Protein AF-A0A938AUF4-F1 (afdb_monomer_lite)

pLDDT: mean 85.28, std 13.62, range [56.56, 97.94]

Foldseek 3Di:
DAQPPPRDDDDPPDQADPVPRHGSDPPDDPPVPD

Sequence (34 aa):
MKCPKCGHENREEAGFCVQCARPLVVELLCPECG

Radius of gyration: 11.05 Å; chains: 1; bounding box: 21×15×30 Å

Secondary structure (DSSP, 8-state):
-B-TTT--B--TT-SB-TTT--BSS-----TT--

Structure (mmCIF, N/CA/C/O backbone):
data_AF-A0A938AUF4-F1
#
_entry.id   AF-A0A938AUF4-F1
#
loop_
_atom_site.group_PDB
_atom_site.id
_atom_site.type_symbol
_atom_site.label_atom_id
_atom_site.label_alt_id
_atom_site.label_comp_id
_atom_site.label_asym_id
_atom_site.label_entity_id
_atom_site.label_seq_id
_atom_site.pdbx_PDB_ins_code
_atom_site.Cartn_x
_atom_site.Cartn_y
_atom_site.Cartn_z
_atom_site.occupancy
_atom_site.B_iso_or_equiv
_atom_site.auth_seq_id
_atom_site.auth_comp_id
_atom_site.auth_asym_id
_atom_site.auth_atom_id
_atom_site.pdbx_PDB_model_num
ATOM 1 N N . MET A 1 1 ? 4.783 -3.614 6.936 1.00 87.81 1 MET A N 1
ATOM 2 C CA . MET A 1 1 ? 4.646 -2.215 6.471 1.00 87.81 1 MET A CA 1
ATOM 3 C C . MET A 1 1 ? 3.297 -1.607 6.848 1.00 87.81 1 MET A C 1
ATOM 5 O O . MET A 1 1 ? 2.249 -2.216 6.656 1.00 87.81 1 MET A O 1
ATOM 9 N N . LYS A 1 2 ? 3.297 -0.384 7.377 1.00 94.06 2 LYS A N 1
ATOM 10 C CA . LYS A 1 2 ? 2.059 0.315 7.735 1.00 94.06 2 LYS A CA 1
ATOM 11 C C . LYS A 1 2 ? 1.485 1.038 6.518 1.00 94.06 2 LYS A C 1
ATOM 13 O O . LYS A 1 2 ? 2.192 1.799 5.866 1.00 94.06 2 LYS A O 1
ATOM 18 N N . CYS A 1 3 ? 0.206 0.827 6.221 1.00 94.81 3 CYS A N 1
ATOM 19 C CA . CYS A 1 3 ? -0.471 1.509 5.126 1.00 94.81 3 CYS A CA 1
ATOM 20 C C . CYS A 1 3 ? -0.523 3.019 5.412 1.00 94.81 3 CYS A C 1
ATOM 22 O O . CYS A 1 3 ? -1.140 3.416 6.404 1.00 94.81 3 CYS A O 1
ATOM 24 N N . PRO A 1 4 ? 0.020 3.880 4.534 1.00 90.62 4 PRO A N 1
ATOM 25 C CA . PRO A 1 4 ? 0.024 5.324 4.762 1.00 90.62 4 PRO A CA 1
ATOM 26 C C . PRO A 1 4 ? -1.372 5.952 4.653 1.00 90.62 4 PRO A C 1
ATOM 28 O O . PRO A 1 4 ? -1.562 7.097 5.047 1.00 90.62 4 PRO A O 1
ATOM 31 N N . LYS A 1 5 ? -2.367 5.227 4.115 1.00 93.62 5 LYS A N 1
ATOM 32 C CA . LYS A 1 5 ? -3.737 5.739 3.974 1.00 93.62 5 LYS A CA 1
ATOM 33 C C . LYS A 1 5 ? -4.637 5.425 5.157 1.00 93.62 5 LYS A C 1
ATOM 35 O O . LYS A 1 5 ? -5.335 6.317 5.622 1.00 93.62 5 LYS A O 1
ATOM 40 N N . CYS A 1 6 ? -4.698 4.160 5.564 1.00 96.69 6 CYS A N 1
ATOM 41 C CA . CYS A 1 6 ? -5.626 3.713 6.606 1.00 96.69 6 CYS A CA 1
ATOM 42 C C . CYS A 1 6 ? -4.926 3.319 7.910 1.00 96.69 6 CYS A C 1
ATOM 44 O O . CYS A 1 6 ? -5.599 3.077 8.903 1.00 96.69 6 CYS A O 1
ATOM 46 N N . GLY A 1 7 ? -3.593 3.241 7.923 1.00 95.75 7 GLY A N 1
ATOM 47 C CA . GLY A 1 7 ? -2.818 2.885 9.109 1.00 95.75 7 GLY A CA 1
ATOM 48 C C . GLY A 1 7 ? -2.739 1.388 9.415 1.00 95.75 7 GLY A C 1
ATOM 49 O O . GLY A 1 7 ? -2.088 1.034 10.393 1.00 95.75 7 GLY A O 1
ATOM 50 N N . HIS A 1 8 ? -3.346 0.517 8.602 1.00 97.38 8 HIS A N 1
ATOM 51 C CA . HIS A 1 8 ? -3.290 -0.936 8.796 1.00 97.38 8 HIS A CA 1
ATOM 52 C C . HIS A 1 8 ? -1.881 -1.498 8.598 1.00 97.38 8 HIS A C 1
ATOM 54 O O . HIS A 1 8 ? -1.174 -1.091 7.673 1.00 97.38 8 HIS A O 1
ATOM 60 N N . GLU A 1 9 ? -1.492 -2.469 9.414 1.00 97.56 9 GLU A N 1
ATOM 61 C CA . GLU A 1 9 ? -0.225 -3.175 9.255 1.00 97.56 9 GLU A CA 1
ATOM 62 C C . GLU A 1 9 ? -0.361 -4.315 8.242 1.00 97.56 9 GLU A C 1
ATOM 64 O O . GLU A 1 9 ? -1.198 -5.196 8.380 1.00 97.56 9 GLU A O 1
ATOM 69 N N . ASN A 1 10 ? 0.456 -4.279 7.194 1.00 95.50 10 ASN A N 1
ATOM 70 C CA . ASN A 1 10 ? 0.494 -5.270 6.124 1.00 95.50 10 ASN A CA 1
ATOM 71 C C . ASN A 1 10 ? 1.856 -5.981 6.114 1.00 95.50 10 ASN A C 1
ATOM 73 O O . ASN A 1 10 ? 2.846 -5.434 6.605 1.00 95.50 10 ASN A O 1
ATOM 77 N N . ARG A 1 11 ? 1.926 -7.181 5.528 1.00 94.81 11 ARG A N 1
ATOM 78 C CA . ARG A 1 11 ? 3.190 -7.921 5.319 1.00 94.81 11 ARG A CA 1
ATOM 79 C C . ARG A 1 11 ? 4.126 -7.138 4.414 1.00 94.81 11 ARG A C 1
ATOM 81 O O . ARG A 1 11 ? 3.618 -6.556 3.475 1.00 94.81 11 ARG A O 1
ATOM 88 N N . GLU A 1 12 ? 5.437 -7.170 4.652 1.00 88.81 12 GLU A N 1
ATOM 89 C CA . GLU A 1 12 ? 6.447 -6.362 3.931 1.00 88.81 12 GLU A CA 1
ATOM 90 C C . GLU A 1 12 ? 6.499 -6.563 2.407 1.00 88.81 12 GLU A C 1
ATOM 92 O O . GLU A 1 12 ? 6.906 -5.664 1.682 1.00 88.81 12 GLU A O 1
ATOM 97 N N . GLU A 1 13 ? 6.043 -7.710 1.919 1.00 86.81 13 GLU A N 1
ATOM 98 C CA . GLU A 1 13 ? 5.952 -8.047 0.492 1.00 86.81 13 GLU A CA 1
ATOM 99 C C . GLU A 1 13 ? 4.598 -7.683 -0.149 1.00 86.81 13 GLU A C 1
ATOM 101 O O . GLU A 1 13 ? 4.388 -7.899 -1.342 1.00 86.81 13 GLU A O 1
ATOM 106 N N . ALA A 1 14 ? 3.642 -7.155 0.624 1.00 92.06 14 ALA A N 1
ATOM 107 C CA . ALA A 1 14 ? 2.308 -6.857 0.118 1.00 92.06 14 ALA A CA 1
ATOM 108 C C . ALA A 1 14 ? 2.334 -5.672 -0.864 1.00 92.06 14 ALA A C 1
ATOM 110 O O . ALA A 1 14 ? 2.656 -4.545 -0.490 1.00 92.06 14 ALA A O 1
ATOM 111 N N . GLY A 1 15 ? 1.905 -5.907 -2.108 1.00 90.19 15 GLY A N 1
ATOM 112 C CA . GLY A 1 15 ? 1.737 -4.842 -3.106 1.00 90.19 15 GLY A CA 1
ATOM 113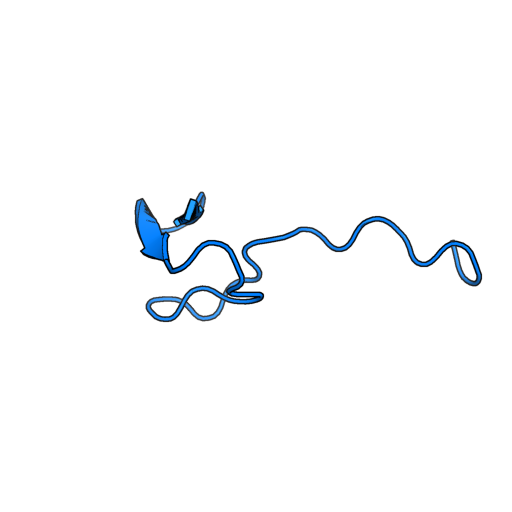 C C . GLY A 1 15 ? 0.556 -3.910 -2.807 1.00 90.19 15 GLY A C 1
ATOM 114 O O . GLY A 1 15 ? 0.621 -2.712 -3.077 1.00 90.19 15 GLY A O 1
ATOM 115 N N . PHE A 1 16 ? -0.502 -4.434 -2.177 1.00 93.75 16 PHE A N 1
ATOM 116 C CA . PHE A 1 16 ? -1.727 -3.702 -1.839 1.00 93.75 16 PHE A CA 1
ATOM 117 C C . PHE A 1 16 ? -2.126 -3.908 -0.376 1.00 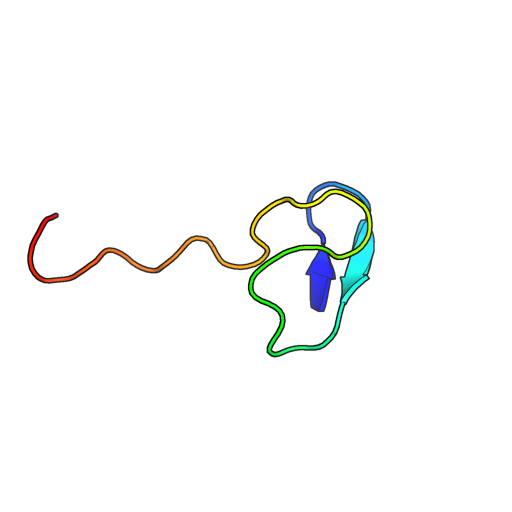93.75 16 PHE A C 1
ATOM 119 O O . PHE A 1 16 ? -1.850 -4.942 0.229 1.00 93.75 16 PHE A O 1
ATOM 126 N N . CYS A 1 17 ? -2.817 -2.921 0.192 1.00 96.12 17 CYS A N 1
ATOM 127 C CA . CYS A 1 17 ? -3.347 -2.986 1.545 1.00 96.12 17 CYS A CA 1
ATOM 128 C C . CYS A 1 17 ? -4.537 -3.944 1.606 1.00 96.12 17 CYS A C 1
ATOM 130 O O . CYS A 1 17 ? -5.541 -3.713 0.934 1.00 96.12 17 CYS A O 1
ATOM 132 N N . VAL A 1 18 ? -4.487 -4.945 2.484 1.00 96.81 18 VAL A N 1
ATOM 133 C CA . VAL A 1 18 ? -5.583 -5.916 2.648 1.00 96.81 18 VAL A CA 1
ATOM 134 C C . VAL A 1 18 ? -6.875 -5.271 3.167 1.00 96.81 18 VAL A C 1
ATOM 136 O O . VAL A 1 18 ? -7.966 -5.761 2.903 1.00 96.81 18 VAL A O 1
ATOM 139 N N . GLN A 1 19 ? -6.769 -4.143 3.877 1.00 97.94 19 GLN A N 1
ATOM 140 C CA . GLN A 1 19 ? -7.922 -3.472 4.479 1.00 97.94 19 GLN A CA 1
ATOM 141 C C . GLN A 1 19 ? -8.614 -2.477 3.535 1.00 97.94 19 GLN A C 1
ATOM 143 O O . GLN A 1 19 ? -9.824 -2.290 3.618 1.00 97.94 19 GLN A O 1
ATOM 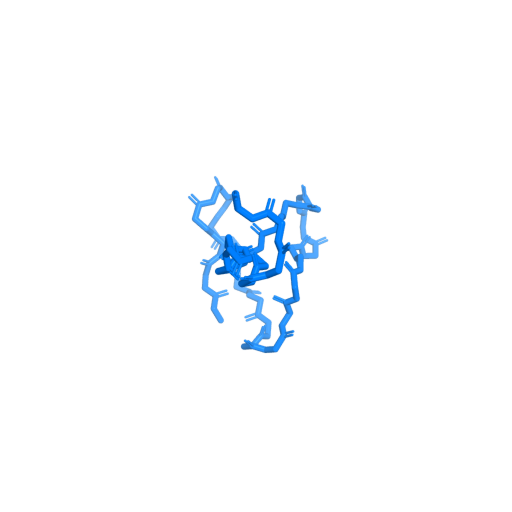148 N N . CYS A 1 20 ? -7.860 -1.777 2.683 1.00 97.19 20 CYS A N 1
ATOM 149 C CA . CYS A 1 20 ? -8.404 -0.687 1.858 1.00 97.19 20 CYS A CA 1
ATOM 150 C C . CYS A 1 20 ? -8.051 -0.776 0.369 1.00 97.19 20 CYS A C 1
ATOM 152 O O . CYS A 1 20 ? -8.327 0.166 -0.370 1.00 97.19 20 CYS A O 1
ATOM 154 N N . ALA A 1 21 ? -7.418 -1.872 -0.058 1.00 95.31 21 ALA A N 1
ATOM 155 C CA . ALA A 1 21 ? -7.036 -2.188 -1.436 1.00 95.31 21 ALA A CA 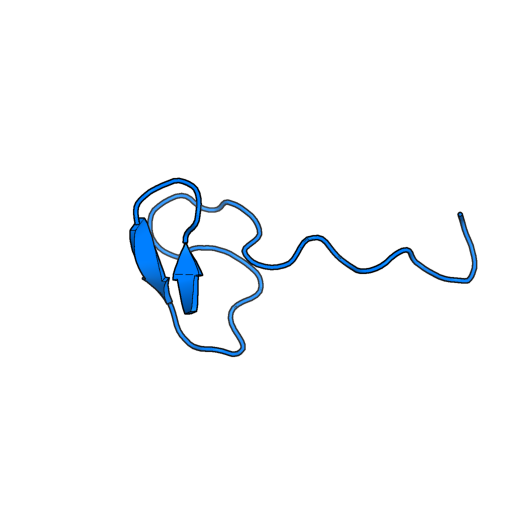1
ATOM 156 C C . ALA A 1 21 ? -6.118 -1.168 -2.140 1.00 95.31 21 ALA A C 1
ATOM 158 O O . ALA A 1 21 ? -5.875 -1.278 -3.338 1.00 95.31 21 ALA A O 1
ATOM 159 N N . ARG A 1 22 ? -5.570 -0.176 -1.424 1.00 92.31 22 ARG A N 1
ATOM 160 C CA . ARG A 1 22 ? -4.618 0.781 -2.007 1.00 92.31 22 ARG A CA 1
ATOM 161 C C . ARG A 1 22 ? -3.225 0.181 -2.158 1.00 92.31 22 ARG A C 1
ATOM 163 O O . ARG A 1 22 ? -2.805 -0.539 -1.252 1.00 92.31 22 ARG A O 1
ATOM 170 N N . PRO A 1 23 ? -2.490 0.542 -3.221 1.00 92.12 23 PRO A N 1
ATOM 171 C 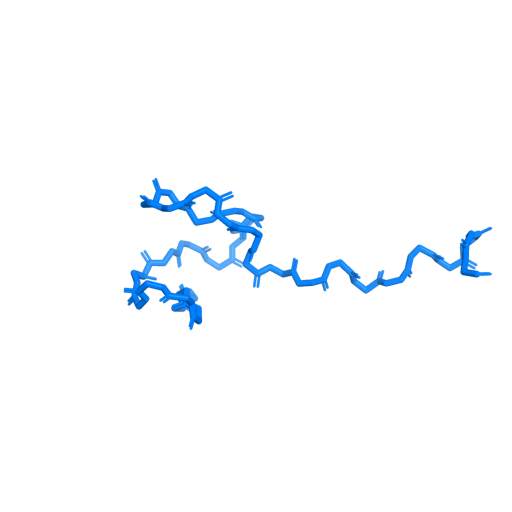CA . PRO A 1 23 ? -1.101 0.137 -3.372 1.00 92.12 23 PRO A CA 1
ATOM 172 C C . PRO A 1 23 ? -0.270 0.650 -2.190 1.00 92.12 23 PRO A C 1
ATOM 174 O O . PRO A 1 23 ? -0.444 1.786 -1.731 1.00 92.12 23 PRO A O 1
ATOM 177 N N . LEU A 1 24 ? 0.576 -0.224 -1.648 1.00 89.62 24 LEU A N 1
ATOM 178 C CA . LEU A 1 24 ? 1.473 0.066 -0.523 1.00 89.62 24 LEU A CA 1
ATOM 179 C C . LEU A 1 24 ? 2.836 0.561 -0.996 1.00 89.62 24 LEU A C 1
ATOM 181 O O . LEU A 1 24 ? 3.496 1.312 -0.282 1.00 89.62 24 LEU A O 1
ATOM 185 N N . VAL A 1 25 ? 3.210 0.179 -2.210 1.00 76.44 25 VAL A N 1
ATOM 186 C CA . VAL A 1 25 ? 4.358 0.696 -2.939 1.00 76.44 25 VAL A CA 1
ATOM 187 C C . VAL A 1 25 ? 3.839 1.534 -4.095 1.00 76.44 25 VAL A C 1
ATOM 189 O O . VAL A 1 25 ? 2.995 1.096 -4.873 1.00 76.44 25 VAL A O 1
ATOM 192 N N . VAL A 1 26 ? 4.321 2.769 -4.189 1.00 66.44 26 VAL A N 1
ATOM 193 C CA . VAL A 1 26 ? 4.278 3.488 -5.459 1.00 66.44 26 VAL A CA 1
ATOM 194 C C . VAL A 1 26 ? 5.331 2.782 -6.295 1.00 66.44 26 VAL A C 1
ATOM 196 O O . VAL A 1 26 ? 6.510 2.875 -5.959 1.00 66.44 26 VAL A O 1
ATOM 199 N N . GLU A 1 27 ? 4.906 1.972 -7.266 1.00 60.34 27 GLU A N 1
ATOM 200 C CA . GLU A 1 27 ? 5.827 1.321 -8.196 1.00 60.34 27 GLU A CA 1
ATOM 201 C C . GLU A 1 27 ? 6.804 2.376 -8.705 1.00 60.34 27 GLU A C 1
ATOM 203 O O . GLU A 1 27 ? 6.418 3.394 -9.287 1.00 60.34 27 GLU A O 1
ATOM 208 N N . LEU A 1 28 ? 8.076 2.158 -8.371 1.00 65.00 28 LEU A N 1
ATOM 209 C CA . LEU A 1 28 ? 9.187 2.889 -8.939 1.00 65.00 28 LEU A CA 1
ATOM 210 C C . LEU A 1 28 ? 9.074 2.685 -10.444 1.00 65.00 28 LEU A C 1
ATOM 212 O O . LEU A 1 28 ? 9.270 1.571 -10.916 1.00 65.00 28 LEU A O 1
ATOM 216 N N . LEU A 1 29 ? 8.651 3.755 -11.119 1.00 60.25 29 LEU A N 1
ATOM 217 C CA . LEU A 1 29 ? 8.801 4.056 -12.539 1.00 60.25 29 LEU A CA 1
ATOM 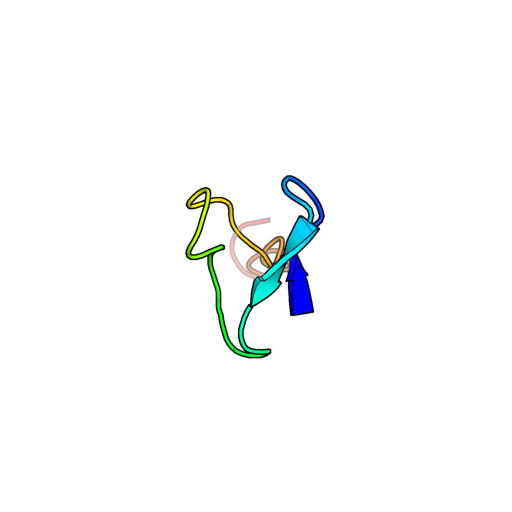218 C C . LEU A 1 29 ? 9.316 2.868 -13.353 1.00 60.25 29 LEU A C 1
ATOM 220 O O . LEU A 1 29 ? 10.483 2.496 -13.238 1.00 60.25 29 LEU A O 1
ATOM 224 N N . CYS A 1 30 ? 8.462 2.317 -14.213 1.00 56.56 30 CYS A N 1
ATOM 225 C CA . CYS A 1 30 ? 8.917 1.373 -15.219 1.00 56.56 30 CYS A CA 1
ATOM 226 C C . CYS A 1 30 ? 10.009 2.071 -16.060 1.00 56.56 30 CYS A C 1
ATOM 228 O O . CYS A 1 30 ? 9.707 3.074 -16.712 1.00 56.56 30 CYS A O 1
ATOM 230 N N . PRO A 1 31 ? 11.273 1.602 -16.043 1.00 64.94 31 PRO A N 1
ATOM 231 C CA . PRO A 1 31 ? 12.387 2.292 -16.700 1.00 64.94 31 PRO A CA 1
ATOM 232 C C . PRO A 1 31 ? 12.266 2.308 -18.232 1.00 64.94 31 PRO A C 1
ATOM 234 O O . PRO A 1 31 ? 13.062 2.959 -18.900 1.00 64.94 31 PRO A O 1
ATOM 237 N N . GLU A 1 32 ? 11.277 1.601 -18.783 1.00 71.06 32 GLU A N 1
ATOM 238 C CA . GLU A 1 32 ? 11.044 1.452 -20.219 1.00 71.06 32 GLU A CA 1
ATOM 239 C C . GLU A 1 32 ? 9.886 2.314 -20.755 1.00 71.06 32 GLU A C 1
ATOM 241 O O . GLU A 1 32 ? 9.771 2.472 -21.968 1.00 71.06 32 GLU A O 1
ATOM 246 N N . CYS A 1 33 ? 9.034 2.896 -19.902 1.00 70.56 33 CYS A N 1
ATOM 247 C CA . CYS A 1 33 ? 7.898 3.716 -20.354 1.00 70.56 33 CYS A CA 1
ATOM 248 C C . CYS A 1 33 ? 7.620 4.966 -19.503 1.00 70.56 33 CYS A C 1
ATOM 250 O O . CYS A 1 33 ? 6.477 5.420 -19.437 1.00 70.56 33 CYS A O 1
ATOM 252 N N . GLY A 1 34 ? 8.662 5.519 -18.872 1.00 60.31 34 GLY A N 1
ATOM 253 C CA . GLY A 1 34 ? 8.618 6.859 -18.273 1.00 60.31 34 GLY A CA 1
ATOM 254 C C . GLY A 1 34 ? 8.439 7.959 -19.312 1.00 60.31 34 GLY A C 1
ATOM 255 O O . GLY A 1 34 ? 9.196 7.944 -20.308 1.00 60.31 34 GLY A O 1
#